Protein AF-A0A1B6F6X8-F1 (afdb_monomer)

Secondary structure (DSSP, 8-state):
-------S-----HHHHHHHHS-S--HHHHHHHHHHTT-SSGGGTHHHHHHHHSGGGGG--S--SB-----HHHH-S-TTTTTSSS----PPPP-GGGHHHHHTTTTSS--B-

Solvent-accessible surface area (backbone atoms only — not comparable to full-atom values): 7114 Å² total; per-residue (Å²): 133,65,88,43,65,61,68,62,68,68,81,80,55,71,70,60,54,48,63,75,67,48,87,80,80,50,65,66,61,52,50,48,53,62,54,44,74,78,42,84,72,34,64,26,26,50,62,46,25,50,36,66,66,42,95,55,38,85,75,70,66,103,66,58,32,60,52,78,49,72,44,59,92,74,31,50,69,39,82,49,50,89,82,37,102,52,75,53,66,48,67,45,85,85,51,82,88,46,46,68,60,57,61,69,38,65,93,44,89,51,83,46,109

Sequence (113 aa):
VVVDGGSDWVALSRPFVTYLTQPSSDQLISGLLTLFKYTLLPAESFFHTALRNSEFCGSYVDNNLHVTNWKRRLGCKCQYKHVVDWCGCSPNNFKTEDWMRLQGTEPRSLFFA

Radius of gyration: 16.88 Å; Cα contacts (8 Å, |Δi|>4): 108; chains: 1; bounding box: 36×34×43 Å

Organism: NCBI:txid1464854

Nearest PDB structures (foldseek):
  6ejc-assembly1_A  TM=9.902E-01  e=2.085E-10  Homo sapiens
  6eja-assembly1_A  TM=9.900E-01  e=2.369E-10  Homo sapiens
  6ej9-assembly1_A  TM=9.901E-01  e=2.690E-10  Homo sapiens
  6ej7-assembly1_A  TM=9.892E-01  e=3.055E-10  Homo sapiens
  6foa-assembly1_A  TM=9.853E-01  e=2.690E-10  Homo sapiens

Structure (mmCIF, N/CA/C/O backbone):
data_AF-A0A1B6F6X8-F1
#
_entry.id   AF-A0A1B6F6X8-F1
#
loop_
_atom_site.group_PDB
_atom_site.id
_atom_site.type_symbol
_atom_site.label_atom_id
_atom_site.label_alt_id
_atom_site.label_comp_id
_atom_site.label_asym_id
_atom_site.label_entity_id
_atom_site.label_seq_id
_atom_site.pdbx_PDB_ins_code
_atom_site.Cartn_x
_atom_site.Cartn_y
_atom_site.Cartn_z
_atom_site.occupancy
_atom_site.B_iso_or_equiv
_atom_site.auth_seq_id
_atom_site.auth_comp_id
_atom_site.auth_asym_id
_atom_site.auth_atom_id
_atom_site.pdbx_PDB_model_num
ATOM 1 N N . VAL A 1 1 ? -18.346 -4.246 6.929 1.00 86.38 1 VAL A N 1
ATOM 2 C CA . VAL A 1 1 ? -16.925 -3.931 6.677 1.00 86.38 1 VAL A CA 1
ATOM 3 C C . VAL A 1 1 ? -16.532 -4.544 5.347 1.00 86.38 1 VAL A C 1
ATOM 5 O O . VAL A 1 1 ? -16.806 -5.721 5.150 1.00 86.38 1 VAL A O 1
ATOM 8 N N . VAL A 1 2 ? -15.953 -3.764 4.438 1.00 94.88 2 VAL A N 1
ATOM 9 C CA . VAL A 1 2 ? -15.320 -4.252 3.202 1.00 94.88 2 VAL A CA 1
ATOM 10 C C . VAL A 1 2 ? -13.824 -4.406 3.462 1.00 94.88 2 VAL A C 1
ATOM 12 O O . VAL A 1 2 ? -13.211 -3.471 3.966 1.00 94.88 2 VAL A O 1
ATOM 15 N N . VAL A 1 3 ? -13.245 -5.563 3.144 1.00 96.50 3 VAL A N 1
ATOM 16 C CA . VAL A 1 3 ? -11.793 -5.785 3.244 1.00 96.50 3 VAL A CA 1
ATOM 17 C C . VAL A 1 3 ? -11.147 -5.381 1.926 1.00 96.50 3 VAL A C 1
ATOM 19 O O . VAL A 1 3 ? -11.613 -5.797 0.867 1.00 96.50 3 VAL A O 1
ATOM 22 N N . ASP A 1 4 ? -10.095 -4.574 2.004 1.00 97.75 4 ASP A N 1
ATOM 23 C CA . ASP A 1 4 ? -9.356 -4.067 0.848 1.00 97.75 4 ASP A CA 1
ATOM 24 C C . ASP A 1 4 ? -7.848 -4.058 1.145 1.00 97.75 4 ASP A C 1
ATOM 26 O O . ASP A 1 4 ? -7.440 -4.102 2.312 1.00 97.75 4 ASP A O 1
ATOM 30 N N . GLY A 1 5 ? -7.017 -4.020 0.106 1.00 98.00 5 GLY A N 1
ATOM 31 C CA . GLY A 1 5 ? -5.567 -4.095 0.242 1.00 98.00 5 GLY A CA 1
ATOM 32 C C . GLY A 1 5 ? -4.799 -3.904 -1.062 1.00 98.00 5 GLY A C 1
ATOM 33 O O . GLY A 1 5 ? -5.356 -3.929 -2.155 1.00 98.00 5 GLY A O 1
ATOM 34 N N . G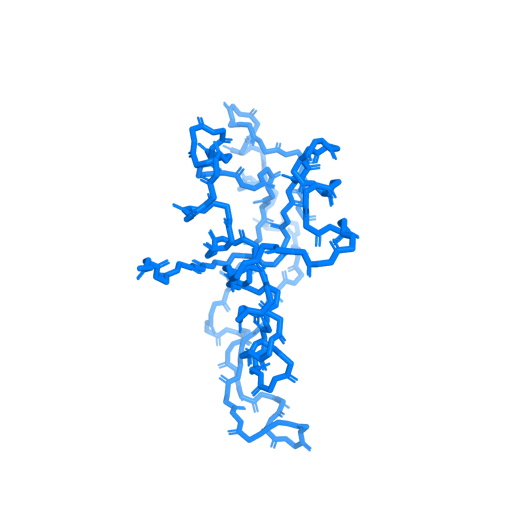LY A 1 6 ? -3.490 -3.723 -0.934 1.00 97.56 6 GLY A N 1
ATOM 35 C CA . GLY A 1 6 ? -2.596 -3.413 -2.035 1.00 97.56 6 GLY A CA 1
ATOM 36 C C . GLY A 1 6 ? -1.173 -3.171 -1.549 1.00 97.56 6 GLY A C 1
ATOM 37 O O . GLY A 1 6 ? -0.595 -3.991 -0.846 1.00 97.56 6 GLY A O 1
ATOM 38 N N . SER A 1 7 ? -0.590 -2.047 -1.956 1.00 98.12 7 SER A N 1
ATOM 39 C CA . SER A 1 7 ? 0.766 -1.665 -1.560 1.00 98.12 7 SER A CA 1
ATOM 40 C C . SER A 1 7 ? 0.802 -1.167 -0.114 1.00 98.12 7 SER A C 1
ATOM 42 O O . SER A 1 7 ? -0.031 -0.360 0.282 1.00 98.12 7 SER A O 1
ATOM 44 N N . ASP A 1 8 ? 1.815 -1.562 0.649 1.00 98.31 8 ASP A N 1
ATOM 45 C CA . ASP A 1 8 ? 2.119 -1.002 1.972 1.00 98.31 8 ASP A CA 1
ATOM 46 C C . ASP A 1 8 ? 2.801 0.380 1.906 1.00 98.31 8 ASP A C 1
ATOM 48 O O . ASP A 1 8 ? 2.747 1.148 2.867 1.00 98.31 8 ASP A O 1
ATOM 52 N N . TRP A 1 9 ? 3.365 0.757 0.754 1.00 98.38 9 TRP A N 1
ATOM 53 C CA . TRP A 1 9 ? 3.690 2.154 0.437 1.00 98.38 9 TRP A CA 1
ATOM 54 C C . TRP A 1 9 ? 2.415 2.968 0.228 1.00 98.38 9 TRP A C 1
ATOM 56 O O . TRP A 1 9 ? 1.694 2.744 -0.748 1.00 98.38 9 TRP A O 1
ATOM 66 N N . VAL A 1 10 ? 2.163 3.923 1.124 1.00 97.88 10 VAL A N 1
ATOM 67 C CA . VAL A 1 10 ? 0.961 4.766 1.148 1.00 97.88 10 VAL A CA 1
ATOM 68 C C . VAL A 1 10 ? 1.303 6.212 1.516 1.00 97.88 10 VAL A C 1
ATOM 70 O O . VAL A 1 10 ? 2.281 6.474 2.214 1.00 97.88 10 VAL A O 1
ATOM 73 N N . ALA A 1 11 ? 0.457 7.155 1.096 1.00 97.88 11 ALA A N 1
ATOM 74 C CA . ALA A 1 11 ? 0.489 8.543 1.551 1.00 97.88 11 ALA A CA 1
ATOM 75 C C . ALA A 1 11 ? -0.757 8.820 2.402 1.00 97.88 11 ALA A C 1
ATOM 77 O O . ALA A 1 11 ? -1.880 8.763 1.904 1.00 97.88 11 ALA A O 1
ATOM 78 N N . LEU A 1 12 ? -0.568 9.102 3.694 1.00 98.12 12 LEU A N 1
ATOM 79 C CA . LEU A 1 12 ? -1.664 9.303 4.645 1.00 98.12 12 LEU A CA 1
ATOM 80 C C . LEU A 1 12 ? -1.714 10.760 5.103 1.00 98.12 12 LEU A C 1
ATOM 82 O O . LEU A 1 12 ? -0.702 11.344 5.492 1.00 98.12 12 LEU A O 1
ATOM 86 N N . SER A 1 13 ? -2.907 11.351 5.085 1.00 98.00 13 SER A N 1
ATOM 87 C CA . SER A 1 13 ? -3.107 12.716 5.567 1.00 98.00 13 SER A CA 1
ATOM 88 C C . SER A 1 13 ? -3.072 12.767 7.099 1.00 98.00 13 SER A C 1
ATOM 90 O O . SER A 1 13 ? -3.487 11.830 7.786 1.00 98.00 13 SER A O 1
ATOM 92 N N . ARG A 1 14 ? -2.618 13.895 7.662 1.00 98.00 14 ARG A N 1
ATOM 93 C CA . ARG A 1 14 ? -2.583 14.098 9.120 1.00 98.00 14 ARG A CA 1
ATOM 94 C C . ARG A 1 14 ? -3.941 13.846 9.804 1.00 98.00 14 ARG A C 1
ATOM 96 O O . ARG A 1 14 ? -3.920 13.211 10.858 1.00 98.00 14 ARG A O 1
ATOM 10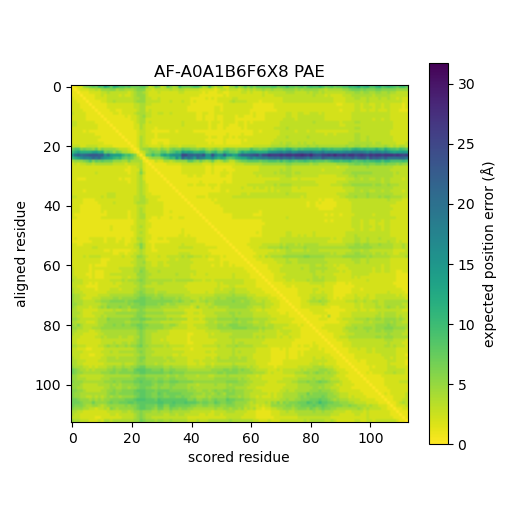3 N N . PRO A 1 15 ? -5.096 14.303 9.272 1.00 97.38 15 PRO A N 1
ATOM 104 C CA . PRO A 1 15 ? -6.398 14.015 9.878 1.00 97.38 15 PRO A CA 1
ATOM 105 C C . PRO A 1 15 ? -6.689 12.516 9.995 1.00 97.38 15 PRO A C 1
ATOM 107 O O . PRO A 1 1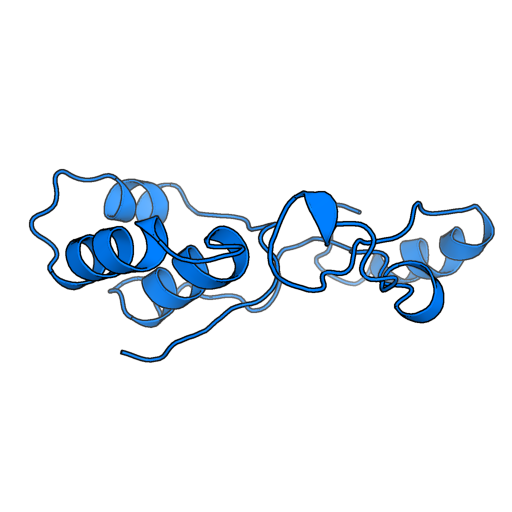5 ? -7.063 12.061 11.073 1.00 97.38 15 PRO A O 1
ATOM 110 N N . PHE A 1 16 ? -6.427 11.743 8.937 1.00 97.62 16 PHE A N 1
ATOM 111 C CA . PHE A 1 16 ? -6.655 10.299 8.954 1.00 97.62 16 PHE A CA 1
ATOM 112 C C . PHE A 1 16 ? -5.717 9.585 9.933 1.00 97.62 16 PHE A C 1
ATOM 114 O O . PHE A 1 16 ? -6.164 8.778 10.741 1.00 97.62 16 PHE A O 1
ATOM 121 N N . VAL A 1 17 ? -4.425 9.937 9.944 1.00 97.69 17 VAL A N 1
ATOM 122 C CA . VAL A 1 17 ? -3.472 9.386 10.926 1.00 97.69 17 VAL A CA 1
ATOM 123 C C . VAL A 1 17 ? -3.902 9.724 12.354 1.00 97.69 17 VAL A C 1
ATOM 125 O O . VAL A 1 17 ? -3.860 8.869 13.232 1.00 97.69 17 VAL A O 1
ATOM 128 N N . THR A 1 18 ? -4.371 10.952 12.585 1.00 96.38 18 THR A N 1
ATOM 129 C CA . THR A 1 18 ? -4.873 11.366 13.900 1.00 96.38 18 THR A CA 1
ATOM 130 C C . THR A 1 18 ? -6.036 10.473 14.327 1.00 96.38 18 THR A C 1
ATOM 132 O O . THR A 1 18 ? -5.975 9.916 15.417 1.00 96.38 18 THR A O 1
ATOM 135 N N . TYR A 1 19 ? -7.027 10.261 13.455 1.00 95.25 19 TYR A N 1
ATOM 136 C CA . TYR A 1 19 ? -8.153 9.353 13.694 1.00 95.25 19 TYR A CA 1
ATOM 137 C C . TYR A 1 19 ? -7.704 7.929 14.065 1.00 95.25 19 TYR A C 1
ATOM 139 O O . TYR A 1 19 ? -8.163 7.388 15.066 1.00 95.25 19 TYR A O 1
ATOM 147 N N . LEU A 1 20 ? -6.735 7.359 13.340 1.00 95.94 20 LEU A N 1
ATOM 148 C CA . LEU A 1 20 ? -6.213 6.014 13.625 1.00 95.94 20 LEU A CA 1
ATOM 149 C C . LEU A 1 20 ? -5.497 5.895 14.981 1.00 95.94 20 LEU A C 1
ATOM 151 O O . LEU A 1 20 ? -5.443 4.809 15.552 1.00 95.94 20 LEU A O 1
ATOM 155 N N . THR A 1 21 ? -4.901 6.986 15.466 1.00 94.06 21 THR A N 1
ATOM 156 C CA . THR A 1 21 ? -4.056 6.997 16.678 1.00 94.06 21 THR A CA 1
ATOM 157 C C . THR A 1 21 ? -4.763 7.484 17.941 1.00 94.06 21 THR A C 1
ATOM 159 O O . THR A 1 21 ? -4.179 7.413 19.024 1.00 94.06 21 THR A O 1
ATOM 162 N N . GLN A 1 22 ? -5.988 8.006 17.832 1.00 87.81 22 GLN A N 1
ATOM 163 C CA . GLN A 1 22 ? -6.722 8.496 18.996 1.00 87.81 22 GLN A CA 1
ATOM 164 C C . GLN A 1 22 ? -7.019 7.356 19.989 1.00 87.81 22 GLN A C 1
ATOM 166 O O . GLN A 1 22 ? -7.264 6.224 19.564 1.00 87.81 22 GLN A O 1
ATOM 171 N N . PRO A 1 23 ? -7.016 7.633 21.311 1.00 73.88 23 PRO A N 1
ATOM 172 C CA . PRO A 1 23 ? -7.389 6.655 22.329 1.00 73.88 23 PRO A CA 1
ATOM 173 C C . PRO A 1 23 ? -8.744 6.022 21.991 1.00 73.88 23 PRO A C 1
ATOM 175 O O . PRO A 1 23 ? -9.750 6.709 21.830 1.00 73.88 23 PRO A O 1
ATOM 178 N N . SER A 1 24 ? -8.727 4.705 21.814 1.00 63.19 24 SER A N 1
ATOM 179 C CA . SER A 1 24 ? -9.709 3.952 21.040 1.00 63.19 24 SER A CA 1
ATOM 180 C C . SER A 1 24 ? -11.093 3.883 21.699 1.00 63.19 24 SER A C 1
ATOM 182 O O . SER A 1 24 ? -11.339 3.023 22.545 1.00 63.19 24 SER A O 1
ATOM 184 N N . SER A 1 25 ? -12.017 4.746 21.277 1.00 68.81 25 SER A N 1
ATOM 185 C CA . SER A 1 25 ? -13.467 4.527 21.427 1.00 68.81 25 SER A CA 1
ATOM 186 C C . SER A 1 25 ? -14.118 3.993 20.144 1.00 68.81 25 SER A C 1
ATOM 188 O O . SER A 1 25 ? -15.246 3.501 20.185 1.00 68.81 25 SER A O 1
ATOM 190 N N . ASP A 1 26 ? -13.408 4.043 19.013 1.00 88.94 26 ASP A N 1
ATOM 191 C CA . ASP A 1 26 ? -13.901 3.542 17.734 1.00 88.94 26 ASP A CA 1
ATOM 192 C C . ASP A 1 26 ? -13.820 2.002 17.679 1.00 88.94 26 ASP A C 1
ATOM 194 O O . ASP A 1 26 ? -12.742 1.396 17.775 1.00 88.94 26 ASP A O 1
ATOM 198 N N . GLN A 1 27 ? -14.983 1.361 17.525 1.00 93.69 27 GLN A N 1
ATOM 199 C CA . GLN A 1 27 ? -15.115 -0.095 17.439 1.00 93.69 27 GLN A CA 1
ATOM 200 C C . GLN A 1 27 ? -14.473 -0.684 16.176 1.00 93.69 27 GLN A C 1
ATOM 202 O O . GLN A 1 27 ? -13.923 -1.785 16.243 1.00 93.69 27 GLN A O 1
ATOM 207 N N . LEU A 1 28 ? -14.505 0.030 15.043 1.00 95.00 28 LEU A N 1
ATOM 208 C CA . LEU A 1 28 ? -13.863 -0.400 13.802 1.00 95.00 28 LEU A CA 1
ATOM 209 C C . LEU A 1 28 ? -12.355 -0.488 14.016 1.00 95.00 28 LEU A C 1
ATOM 211 O O . LEU A 1 28 ? -11.772 -1.547 13.798 1.00 95.00 28 LEU A O 1
ATOM 215 N N . ILE A 1 29 ? -11.729 0.593 14.485 1.00 95.81 29 ILE A N 1
ATOM 216 C CA . ILE A 1 29 ? -10.272 0.634 14.671 1.00 95.81 29 ILE A CA 1
ATOM 217 C C . ILE A 1 29 ? -9.826 -0.373 15.730 1.00 95.81 29 ILE A C 1
ATOM 219 O O . ILE A 1 29 ? -8.878 -1.120 15.498 1.00 95.81 29 ILE A O 1
ATOM 223 N N . SER A 1 30 ? -10.550 -0.483 16.845 1.00 95.19 30 SER A N 1
ATOM 224 C CA . SER A 1 30 ? -10.246 -1.469 17.894 1.00 95.19 30 SER A CA 1
ATOM 225 C C . SER A 1 30 ? -10.324 -2.914 17.381 1.00 95.19 30 SER A C 1
ATOM 227 O O . SER A 1 30 ? -9.458 -3.744 17.684 1.00 95.19 30 SER A O 1
ATOM 229 N N . GLY A 1 31 ? -11.342 -3.221 16.571 1.00 95.56 31 GLY A N 1
ATOM 230 C CA . GLY A 1 31 ? -11.503 -4.532 15.945 1.00 95.56 31 GLY A CA 1
ATOM 231 C C . GLY A 1 31 ? -10.405 -4.825 14.923 1.00 95.56 31 GLY A C 1
ATOM 232 O O . GLY A 1 31 ? -9.806 -5.901 14.952 1.00 95.56 31 GLY A O 1
ATOM 233 N N . LEU A 1 32 ? -10.081 -3.849 14.068 1.00 96.75 32 LEU A N 1
ATOM 234 C CA . LEU A 1 32 ? -9.006 -3.975 13.086 1.00 96.75 32 LEU A CA 1
ATOM 235 C C . LEU A 1 32 ? -7.645 -4.147 13.766 1.00 96.75 32 LEU A C 1
ATOM 237 O O . LEU A 1 32 ? -6.903 -5.038 13.378 1.00 96.75 32 LEU A O 1
ATOM 241 N N . LEU A 1 33 ? -7.321 -3.381 14.811 1.00 96.38 33 LEU A N 1
ATOM 242 C CA . LEU A 1 33 ? -6.068 -3.547 15.558 1.00 96.38 33 LEU A CA 1
ATOM 243 C C . LEU A 1 33 ? -5.954 -4.944 16.182 1.00 96.38 33 LEU A C 1
ATOM 245 O O . LEU A 1 33 ? -4.882 -5.545 16.149 1.00 96.38 33 LEU A O 1
ATOM 249 N N . THR A 1 34 ? -7.059 -5.488 16.700 1.00 96.31 34 THR A N 1
ATOM 250 C CA . THR A 1 34 ? -7.097 -6.855 17.245 1.00 96.31 34 THR A CA 1
ATOM 251 C C . THR A 1 34 ? -6.830 -7.903 16.161 1.00 96.31 34 THR A C 1
ATOM 253 O O . THR A 1 34 ? -6.021 -8.806 16.369 1.00 96.31 34 THR A O 1
ATOM 256 N N . LEU A 1 35 ? -7.469 -7.770 14.995 1.00 97.06 35 LEU A N 1
ATOM 257 C CA . LEU A 1 35 ? -7.299 -8.679 13.858 1.00 97.06 35 LEU A CA 1
ATOM 258 C C . LEU A 1 35 ? -5.885 -8.592 13.257 1.00 97.06 35 LEU A C 1
ATOM 260 O O . LEU A 1 35 ? -5.187 -9.597 13.106 1.00 97.06 35 LEU A O 1
ATOM 264 N N . PHE A 1 36 ?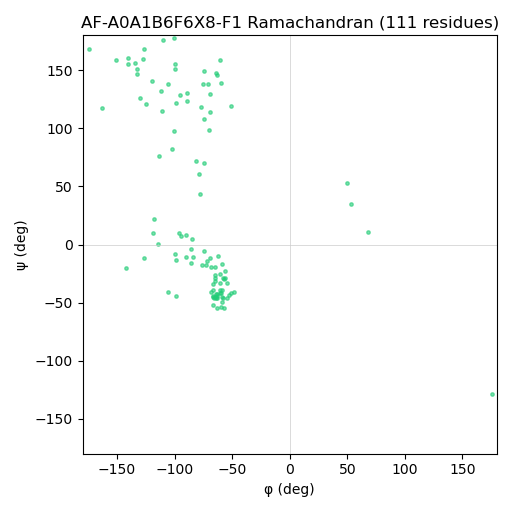 -5.441 -7.376 12.939 1.00 97.75 36 PHE A N 1
ATOM 265 C CA . PHE A 1 36 ? -4.189 -7.120 12.230 1.00 97.75 36 PHE A CA 1
ATOM 266 C C . PHE A 1 36 ? -2.940 -7.349 13.083 1.00 97.75 36 PHE A C 1
ATOM 268 O O . PHE A 1 36 ? -1.870 -7.589 12.527 1.00 97.75 36 PHE A O 1
ATOM 275 N N . LYS A 1 37 ? -3.075 -7.400 14.416 1.00 98.00 37 LYS A N 1
ATOM 276 C CA . LYS A 1 37 ? -2.013 -7.855 15.328 1.00 98.00 37 LYS A CA 1
ATOM 277 C C . LYS A 1 37 ? -1.502 -9.266 15.003 1.00 98.00 37 LYS A C 1
ATOM 279 O O . LYS A 1 37 ? -0.343 -9.562 15.276 1.00 98.00 37 LYS A O 1
ATOM 284 N N . TYR A 1 38 ? -2.349 -10.119 14.429 1.00 98.00 38 TYR A N 1
ATOM 285 C CA . TYR A 1 38 ? -2.034 -11.517 14.113 1.00 98.00 38 TYR A CA 1
ATOM 286 C C . TYR A 1 38 ? -2.101 -11.815 12.607 1.00 98.00 38 TYR A C 1
ATOM 288 O O . TYR A 1 38 ? -2.290 -12.960 12.207 1.00 98.00 38 TYR A O 1
ATOM 296 N N . THR A 1 39 ? -1.974 -10.789 11.763 1.00 98.50 39 THR A N 1
ATOM 297 C CA . THR A 1 39 ? -2.094 -10.915 10.304 1.00 98.50 39 THR A CA 1
ATOM 298 C C . THR A 1 39 ? -0.723 -10.818 9.634 1.00 98.50 39 THR A C 1
ATOM 300 O O . THR A 1 39 ? 0.094 -9.975 9.999 1.00 98.50 39 THR A O 1
ATOM 303 N N . LEU A 1 40 ? -0.464 -11.673 8.640 1.00 98.44 40 LEU A N 1
ATOM 304 C CA . LEU A 1 40 ? 0.722 -11.591 7.781 1.00 98.44 40 LEU A CA 1
ATOM 305 C C . LEU A 1 40 ? 0.609 -10.385 6.833 1.00 98.44 40 LEU A C 1
ATOM 307 O O . LEU A 1 40 ? -0.456 -10.166 6.267 1.00 98.44 40 LEU A O 1
ATOM 311 N N . LEU A 1 41 ? 1.706 -9.641 6.634 1.00 98.38 41 LEU A N 1
ATOM 312 C CA . LEU A 1 41 ? 1.745 -8.415 5.813 1.00 98.38 41 LEU A CA 1
ATOM 313 C C . LEU A 1 41 ? 0.612 -7.422 6.172 1.00 98.38 41 LEU A C 1
ATOM 315 O O . LEU A 1 41 ? -0.135 -6.975 5.303 1.00 98.38 41 LEU A O 1
ATOM 319 N N . PRO A 1 42 ? 0.453 -7.045 7.457 1.00 98.56 42 PRO A N 1
ATOM 320 C CA . PRO A 1 42 ? -0.732 -6.317 7.909 1.00 98.56 42 PRO A CA 1
ATOM 321 C C . PRO A 1 42 ? -0.845 -4.916 7.288 1.00 98.56 42 PRO A C 1
ATOM 323 O O . PRO A 1 42 ? -1.948 -4.432 7.037 1.00 98.56 42 PRO A O 1
ATOM 326 N N . ALA A 1 43 ? 0.288 -4.270 6.994 1.00 98.44 43 ALA A N 1
ATOM 327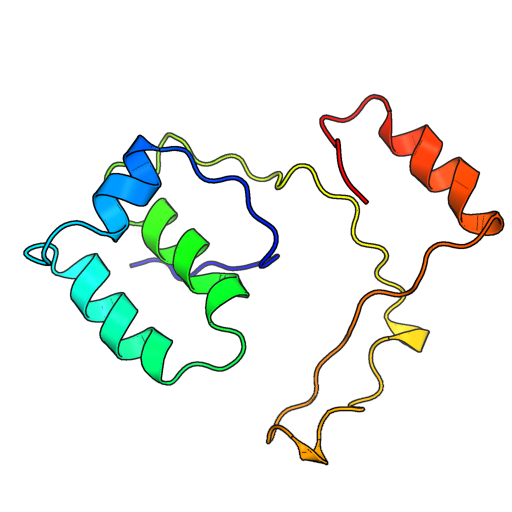 C CA . ALA A 1 43 ? 0.326 -2.942 6.383 1.00 98.44 43 ALA A CA 1
ATOM 328 C C . ALA A 1 43 ? -0.254 -2.915 4.958 1.00 98.44 43 ALA A C 1
ATOM 330 O O . ALA A 1 43 ? -0.805 -1.893 4.553 1.00 98.44 43 ALA A O 1
ATOM 331 N N . GLU A 1 44 ? -0.218 -4.039 4.233 1.00 98.69 44 GLU A N 1
ATOM 332 C CA . GLU A 1 44 ? -0.764 -4.139 2.875 1.00 98.69 44 GLU A CA 1
ATOM 333 C C . GLU A 1 44 ? -2.300 -4.050 2.848 1.00 98.69 44 GLU A C 1
ATOM 335 O O . GLU A 1 44 ? -2.879 -3.857 1.787 1.00 98.69 44 GLU A O 1
ATOM 340 N N . SER A 1 45 ? -3.003 -4.138 3.985 1.00 98.44 45 SER A N 1
ATOM 341 C CA . SER A 1 45 ? -4.480 -4.102 4.010 1.00 98.44 45 SER A CA 1
ATOM 342 C C . SER A 1 45 ? -5.108 -3.341 5.180 1.00 98.44 45 SER A C 1
ATOM 344 O O . SER A 1 45 ? -6.238 -2.869 5.040 1.00 98.44 45 SER A O 1
ATOM 346 N N . PHE A 1 46 ? -4.393 -3.120 6.290 1.00 98.50 46 PHE A N 1
ATOM 347 C CA . PHE A 1 46 ? -4.923 -2.383 7.445 1.00 98.50 46 PHE A CA 1
ATOM 348 C C . PHE A 1 46 ? -5.404 -0.976 7.066 1.00 98.50 46 PHE A C 1
ATOM 350 O O . PHE A 1 46 ? -6.562 -0.637 7.306 1.00 98.50 46 PHE A O 1
ATOM 357 N N . PHE A 1 47 ? -4.545 -0.165 6.437 1.00 98.44 47 PHE A N 1
ATOM 358 C CA . PHE A 1 47 ? -4.878 1.225 6.106 1.00 98.44 47 PHE A CA 1
ATOM 359 C C . PHE A 1 47 ? -5.991 1.325 5.063 1.00 98.44 47 PHE A C 1
ATOM 361 O O . PHE A 1 47 ? -6.882 2.158 5.206 1.00 98.44 47 PHE A O 1
ATOM 368 N N . HIS A 1 48 ? -5.981 0.442 4.063 1.00 98.50 48 HIS A N 1
ATOM 369 C CA . HIS A 1 48 ? -7.027 0.340 3.046 1.00 98.50 48 HIS A CA 1
ATOM 370 C C . HIS A 1 48 ? -8.378 0.029 3.695 1.00 98.50 48 HIS A C 1
ATOM 372 O O . HIS A 1 48 ? -9.341 0.778 3.543 1.00 98.50 48 HIS A O 1
ATOM 378 N N . THR A 1 49 ? -8.427 -1.030 4.503 1.00 98.38 49 THR A N 1
ATOM 379 C CA . THR A 1 49 ? -9.649 -1.460 5.185 1.00 98.38 49 THR A CA 1
ATOM 380 C C . THR A 1 49 ? -10.140 -0.394 6.169 1.00 98.38 49 THR A C 1
ATOM 382 O O . THR A 1 49 ? -11.331 -0.088 6.186 1.00 98.38 49 THR A O 1
ATOM 385 N N . ALA A 1 50 ? -9.256 0.236 6.947 1.00 97.75 50 ALA A N 1
ATOM 386 C CA . ALA A 1 50 ? -9.639 1.310 7.863 1.00 97.75 50 A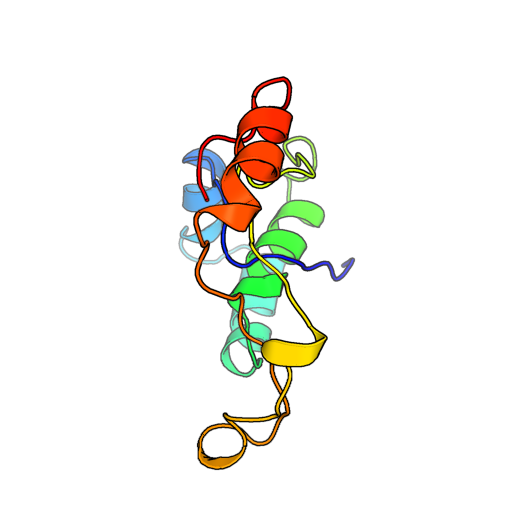LA A CA 1
ATOM 387 C C . ALA A 1 50 ? -10.194 2.538 7.118 1.00 97.75 50 ALA A C 1
ATOM 389 O O . ALA A 1 50 ? -11.253 3.058 7.469 1.00 97.75 50 ALA A O 1
ATOM 390 N N . LEU A 1 51 ? -9.527 2.982 6.049 1.00 98.00 51 LEU A N 1
ATOM 391 C CA . LEU A 1 51 ? -9.941 4.153 5.275 1.00 98.00 51 LEU A CA 1
ATOM 392 C C . LEU A 1 51 ? -11.292 3.927 4.585 1.00 98.00 51 LEU A C 1
ATOM 394 O O . LEU A 1 51 ? -12.178 4.770 4.667 1.00 98.00 51 LEU A O 1
ATOM 398 N N . ARG A 1 52 ? -11.480 2.764 3.952 1.00 97.62 52 ARG A N 1
ATOM 399 C CA . ARG A 1 52 ? -12.696 2.432 3.188 1.00 97.62 52 ARG A CA 1
ATOM 400 C C . ARG A 1 52 ? -13.944 2.265 4.058 1.00 97.62 52 ARG A C 1
ATOM 402 O O . ARG A 1 52 ? -15.049 2.340 3.530 1.00 97.62 52 ARG A O 1
ATOM 409 N N . ASN A 1 53 ? -13.783 2.041 5.363 1.00 97.94 53 ASN A N 1
ATOM 410 C CA . ASN A 1 53 ? -14.890 1.802 6.296 1.00 97.94 53 ASN A CA 1
ATOM 411 C C . ASN A 1 53 ? -15.057 2.899 7.361 1.00 97.94 53 ASN A C 1
ATOM 413 O O . ASN A 1 53 ? -15.947 2.777 8.199 1.00 97.94 53 ASN A O 1
ATOM 417 N N . SER A 1 54 ? -14.228 3.943 7.339 1.00 96.19 54 SER A N 1
ATOM 418 C CA . SER A 1 54 ? -14.318 5.084 8.258 1.00 96.19 54 SER A CA 1
ATOM 419 C C . SER A 1 54 ? -14.995 6.287 7.598 1.00 96.19 54 SER A C 1
ATOM 421 O O . SER A 1 54 ? -15.309 6.277 6.406 1.00 96.19 54 SER A O 1
ATOM 423 N N . GLU A 1 55 ? -15.178 7.363 8.365 1.00 95.44 55 GLU A N 1
ATOM 424 C CA . GLU A 1 55 ? -15.657 8.659 7.862 1.00 95.44 55 GLU A CA 1
ATOM 425 C C . GLU A 1 55 ? -14.752 9.273 6.772 1.00 95.44 55 GLU A C 1
ATOM 427 O O . GLU A 1 55 ? -15.187 10.128 6.004 1.00 95.44 55 GLU A O 1
ATOM 432 N N . PHE A 1 56 ? -13.509 8.795 6.647 1.00 97.12 56 PHE A N 1
ATOM 433 C CA . PHE A 1 56 ? -12.538 9.239 5.646 1.00 97.12 56 PHE A CA 1
ATOM 434 C C . PHE A 1 56 ? -12.672 8.524 4.290 1.00 97.12 56 PHE A C 1
ATOM 436 O O . PHE A 1 56 ? -11.872 8.768 3.386 1.00 97.12 56 PHE A O 1
ATOM 443 N N . CYS A 1 57 ? -13.675 7.661 4.091 1.00 97.12 57 CYS A N 1
ATOM 444 C CA . CYS A 1 57 ? -13.827 6.897 2.847 1.00 97.12 57 CYS A CA 1
ATOM 445 C C . CYS A 1 57 ? -13.931 7.784 1.588 1.00 97.12 57 CYS A C 1
ATOM 447 O O . CYS A 1 57 ? -13.472 7.387 0.517 1.00 97.12 57 CYS A O 1
ATOM 449 N N . GLY A 1 58 ? -14.450 9.010 1.727 1.00 97.81 58 GLY A N 1
ATOM 450 C CA . GLY A 1 58 ? -14.537 10.001 0.651 1.00 97.81 58 GLY A CA 1
ATOM 451 C C . GLY A 1 58 ? -13.201 10.630 0.232 1.00 97.81 58 GLY A C 1
ATOM 452 O O . GLY A 1 58 ? -13.140 11.241 -0.829 1.00 97.81 58 GLY A O 1
ATOM 453 N N . SER A 1 59 ? -12.127 10.480 1.020 1.00 97.88 59 SER A N 1
ATOM 454 C CA . SER A 1 59 ? -10.786 10.974 0.668 1.00 97.88 59 SER A CA 1
ATOM 455 C C . SER A 1 59 ? -9.899 9.919 -0.001 1.00 97.88 59 SER A C 1
ATOM 457 O O . SER A 1 59 ? -8.702 10.143 -0.170 1.00 97.88 59 SER A O 1
ATOM 459 N N . TYR A 1 60 ? -10.445 8.746 -0.327 1.00 97.19 60 TYR A N 1
ATOM 460 C CA . TYR A 1 60 ? -9.690 7.668 -0.954 1.00 97.19 60 TYR A CA 1
ATOM 461 C C . TYR A 1 60 ? -9.302 8.012 -2.398 1.00 97.19 60 TYR A C 1
ATOM 463 O O . TYR A 1 60 ? -10.150 8.358 -3.220 1.00 97.19 60 TYR A O 1
ATOM 471 N N . VAL A 1 61 ? -8.017 7.846 -2.711 1.00 97.31 61 VAL A N 1
ATOM 472 C CA . VAL A 1 61 ? -7.465 7.948 -4.064 1.00 97.31 61 VAL A CA 1
ATOM 473 C C . VAL A 1 61 ? -6.731 6.646 -4.366 1.00 97.31 61 VAL A C 1
ATOM 475 O O . VAL A 1 61 ? -5.791 6.293 -3.658 1.00 97.31 61 VAL A O 1
ATOM 478 N N . ASP A 1 62 ? -7.146 5.945 -5.423 1.00 96.62 62 ASP A N 1
ATOM 479 C CA . ASP A 1 62 ? -6.526 4.688 -5.871 1.00 96.62 62 ASP A CA 1
ATOM 480 C C . ASP A 1 62 ? -5.231 4.946 -6.667 1.00 96.62 62 ASP A C 1
ATOM 482 O O . ASP A 1 62 ? -5.126 4.700 -7.869 1.00 96.62 62 ASP A O 1
ATOM 486 N N . ASN A 1 63 ? -4.266 5.580 -6.002 1.00 96.38 63 ASN A N 1
ATOM 487 C CA . ASN A 1 63 ? -2.914 5.826 -6.491 1.00 96.38 63 ASN A CA 1
ATOM 488 C C . ASN A 1 63 ? -2.017 6.182 -5.297 1.00 96.38 63 ASN A C 1
ATOM 490 O O . ASN A 1 63 ? -2.223 7.205 -4.645 1.00 96.38 63 ASN A O 1
ATOM 494 N N . ASN A 1 64 ? -0.995 5.370 -5.029 1.00 96.81 64 ASN A N 1
ATOM 495 C CA . ASN A 1 64 ? -0.067 5.584 -3.916 1.00 96.81 64 ASN A CA 1
ATOM 496 C C . ASN A 1 64 ? 1.161 6.439 -4.271 1.00 96.81 64 ASN A C 1
ATOM 498 O O . ASN A 1 64 ? 2.072 6.554 -3.454 1.00 96.81 64 ASN A O 1
ATOM 502 N N . LEU A 1 65 ? 1.189 7.033 -5.469 1.00 97.31 65 LEU A N 1
ATOM 503 C CA . LEU A 1 65 ? 2.257 7.908 -5.957 1.00 97.31 65 LEU A CA 1
ATOM 504 C C . LEU A 1 65 ? 3.600 7.198 -6.222 1.00 97.31 65 LEU A C 1
ATOM 506 O O . LEU A 1 65 ? 4.603 7.878 -6.450 1.00 97.31 65 LEU A O 1
ATOM 510 N N . HIS A 1 66 ? 3.635 5.860 -6.214 1.00 97.00 66 HIS A N 1
ATOM 511 C CA . HIS A 1 66 ? 4.865 5.067 -6.263 1.00 97.00 66 HIS A CA 1
ATOM 512 C C . HIS A 1 66 ? 4.935 4.137 -7.485 1.00 97.00 66 HIS A C 1
ATOM 514 O O . HIS A 1 66 ? 3.957 3.487 -7.859 1.00 97.00 66 HIS A O 1
ATOM 520 N N . VAL A 1 67 ? 6.119 4.004 -8.087 1.00 97.00 67 VAL A N 1
ATOM 521 C CA . VAL A 1 67 ? 6.399 3.041 -9.159 1.00 97.00 67 VAL A CA 1
ATOM 522 C C . VAL A 1 67 ? 7.117 1.821 -8.596 1.00 97.00 67 VAL A C 1
ATOM 524 O O . VAL A 1 67 ? 8.335 1.787 -8.495 1.00 97.00 67 VAL A O 1
ATOM 527 N N . THR A 1 68 ? 6.385 0.749 -8.312 1.00 97.31 68 THR A N 1
ATOM 528 C CA . THR A 1 68 ? 7.006 -0.488 -7.812 1.00 97.31 68 THR A CA 1
ATOM 529 C C . THR A 1 68 ? 7.427 -1.417 -8.955 1.00 97.31 68 THR A C 1
ATOM 531 O O . THR A 1 68 ? 6.609 -1.828 -9.783 1.00 97.31 68 THR A O 1
ATOM 534 N N . ASN A 1 69 ? 8.708 -1.798 -9.015 1.00 97.62 69 ASN A N 1
ATOM 535 C CA . ASN A 1 69 ? 9.245 -2.621 -10.105 1.00 97.62 69 ASN A CA 1
ATOM 536 C C . ASN A 1 69 ? 8.979 -4.127 -9.943 1.00 97.62 69 ASN A C 1
ATOM 538 O O . ASN A 1 69 ? 9.879 -4.934 -9.700 1.00 97.62 69 ASN A O 1
ATOM 542 N N . TRP A 1 70 ? 7.726 -4.530 -10.124 1.00 97.12 70 TRP A N 1
ATOM 543 C CA . TRP A 1 70 ? 7.339 -5.936 -10.076 1.00 97.12 70 TRP A CA 1
ATOM 544 C C . TRP A 1 70 ? 7.780 -6.708 -11.326 1.00 97.12 70 TRP A C 1
ATOM 546 O O . TRP A 1 70 ? 7.168 -6.609 -12.388 1.00 97.12 70 TRP A O 1
ATOM 556 N N . LYS A 1 71 ? 8.794 -7.571 -11.186 1.00 96.00 71 LYS A N 1
ATOM 557 C CA . LYS A 1 71 ? 9.160 -8.591 -12.187 1.00 96.00 71 LYS A CA 1
ATOM 558 C C . LYS A 1 71 ? 8.898 -9.988 -11.605 1.00 96.00 71 LYS A C 1
ATOM 560 O O . LYS A 1 71 ? 9.827 -10.698 -11.228 1.00 96.00 71 LYS A O 1
ATOM 565 N N . ARG A 1 72 ? 7.623 -10.411 -11.539 1.00 94.38 72 ARG A N 1
ATOM 566 C CA . ARG A 1 72 ? 7.162 -11.631 -10.818 1.00 94.38 72 ARG A CA 1
ATOM 567 C C . ARG A 1 72 ? 7.981 -12.895 -11.105 1.00 94.38 72 ARG A C 1
ATOM 569 O O . ARG A 1 72 ? 8.308 -13.631 -10.182 1.00 94.38 72 ARG A O 1
ATOM 576 N N . ARG A 1 73 ? 8.377 -13.124 -12.365 1.00 95.12 73 ARG A N 1
ATOM 577 C CA . ARG A 1 73 ? 9.202 -14.286 -12.763 1.00 95.12 73 ARG A CA 1
ATOM 578 C C . ARG A 1 73 ? 10.535 -14.367 -12.003 1.00 95.12 73 ARG A C 1
ATOM 580 O O . ARG A 1 73 ? 11.069 -15.462 -11.822 1.00 95.12 73 ARG A O 1
ATOM 587 N N . LEU A 1 74 ? 11.072 -13.220 -11.595 1.00 94.81 74 LEU A N 1
ATOM 588 C CA . LEU A 1 74 ? 12.330 -13.086 -10.866 1.00 94.81 74 LEU A CA 1
ATOM 589 C C . LEU A 1 74 ? 12.098 -12.932 -9.357 1.00 94.81 74 LEU A C 1
ATOM 591 O O . LEU A 1 74 ? 12.791 -13.588 -8.590 1.00 94.81 74 LEU A O 1
ATOM 595 N N . GLY A 1 75 ? 11.131 -12.105 -8.946 1.00 95.69 75 GLY A N 1
ATOM 596 C CA . GLY A 1 75 ? 10.917 -11.729 -7.540 1.00 95.69 75 GLY A CA 1
ATOM 597 C C . GLY A 1 75 ? 10.053 -12.678 -6.698 1.00 95.69 75 GLY A C 1
ATOM 598 O O . GLY A 1 75 ? 10.084 -12.592 -5.472 1.00 95.69 75 GLY A O 1
ATOM 599 N N . CYS A 1 76 ? 9.288 -13.583 -7.320 1.00 97.75 76 CYS A N 1
ATOM 600 C CA . CYS A 1 76 ? 8.424 -14.546 -6.626 1.00 97.75 76 CYS A CA 1
ATOM 601 C C . CYS A 1 76 ? 9.076 -15.936 -6.593 1.00 97.75 76 CYS A C 1
ATOM 603 O O . CYS A 1 76 ? 8.788 -16.782 -7.445 1.00 97.75 76 CYS A O 1
ATOM 605 N N . LYS A 1 77 ? 9.986 -16.172 -5.641 1.00 97.50 77 LYS A N 1
ATOM 606 C CA . LYS A 1 77 ? 10.717 -17.449 -5.503 1.00 97.50 77 LYS A CA 1
ATOM 607 C C . LYS A 1 77 ? 10.469 -18.159 -4.175 1.00 97.50 77 LYS A C 1
ATOM 609 O O . LYS A 1 77 ? 11.146 -19.138 -3.886 1.00 97.50 77 LYS A O 1
ATOM 614 N N . CYS A 1 78 ? 9.501 -17.692 -3.381 1.00 96.75 78 CYS A N 1
ATOM 615 C CA . CYS A 1 78 ? 9.252 -18.192 -2.027 1.00 96.75 78 CYS A CA 1
ATOM 616 C C . CYS A 1 78 ? 10.523 -18.163 -1.149 1.00 96.75 78 CYS A C 1
ATOM 618 O O . CYS A 1 78 ? 10.754 -19.025 -0.305 1.00 96.75 78 CYS A O 1
ATOM 62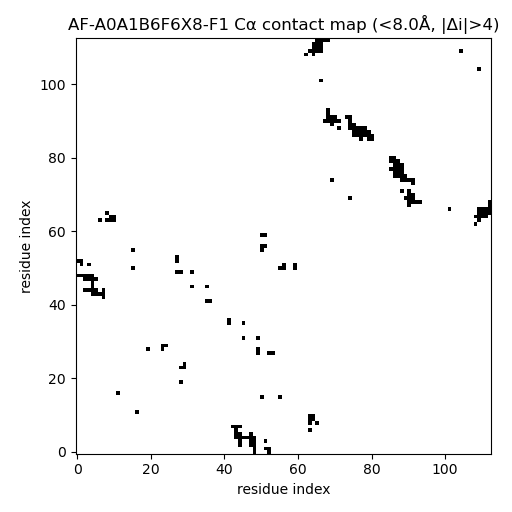0 N N . GLN A 1 79 ? 11.367 -17.148 -1.353 1.00 96.44 79 GLN A N 1
ATOM 621 C CA . GLN A 1 79 ? 12.673 -17.020 -0.707 1.00 96.44 79 GLN A CA 1
ATOM 622 C C . GLN A 1 79 ? 12.586 -16.836 0.819 1.00 96.44 79 GLN A C 1
ATOM 624 O O . GLN A 1 79 ? 13.546 -17.124 1.528 1.00 96.44 79 GLN A O 1
ATOM 629 N N . TYR A 1 80 ? 11.426 -16.415 1.335 1.00 96.94 80 TYR A N 1
ATOM 630 C CA . TYR A 1 80 ? 11.185 -16.156 2.759 1.00 96.94 80 TYR A CA 1
ATOM 631 C C . TYR A 1 80 ? 10.540 -17.321 3.519 1.00 96.94 80 TYR A C 1
ATOM 633 O O . TYR A 1 80 ? 10.177 -17.149 4.677 1.00 96.94 80 TYR A O 1
ATOM 641 N N . LYS A 1 81 ? 10.435 -18.515 2.918 1.00 96.94 81 LYS A N 1
ATOM 642 C CA . LYS A 1 81 ? 9.806 -19.693 3.551 1.00 96.94 81 LYS A CA 1
ATOM 643 C C . LYS A 1 81 ? 10.431 -20.095 4.899 1.00 96.94 81 LYS A C 1
ATOM 645 O O . LYS A 1 81 ? 9.809 -20.783 5.690 1.00 96.94 81 LYS A O 1
ATOM 650 N N . HIS A 1 82 ? 11.681 -19.705 5.140 1.00 96.94 82 HIS A N 1
ATOM 651 C CA . HIS A 1 82 ? 12.396 -19.965 6.392 1.00 96.94 82 HIS A CA 1
ATOM 652 C C . HIS A 1 82 ? 12.093 -18.939 7.500 1.00 96.94 82 HIS A C 1
ATOM 654 O O . HIS A 1 82 ? 12.504 -19.142 8.636 1.00 96.94 82 HIS A O 1
ATOM 660 N N . VAL A 1 83 ? 11.423 -17.831 7.165 1.00 97.88 83 VAL A N 1
ATOM 661 C CA . VAL A 1 83 ? 11.050 -16.752 8.096 1.00 97.88 83 VAL A CA 1
ATOM 662 C C . VAL A 1 83 ? 9.559 -16.798 8.403 1.00 97.88 83 VAL A C 1
ATOM 664 O O . VAL A 1 83 ? 9.154 -16.577 9.539 1.00 97.88 83 VAL A O 1
ATOM 667 N N . VAL A 1 84 ? 8.743 -17.065 7.382 1.00 97.88 84 VAL A N 1
ATOM 668 C CA . VAL A 1 84 ? 7.285 -17.108 7.479 1.00 97.88 84 VAL A CA 1
ATOM 669 C C . VAL A 1 84 ? 6.749 -18.364 6.808 1.00 97.88 84 VAL A C 1
ATOM 671 O O . VAL A 1 84 ? 7.258 -18.788 5.769 1.00 97.88 84 VAL A O 1
ATOM 674 N N . ASP A 1 85 ? 5.657 -18.900 7.347 1.00 98.12 85 ASP A N 1
ATOM 675 C CA . ASP A 1 85 ? 4.955 -20.074 6.812 1.00 98.12 85 ASP A CA 1
ATOM 676 C C . ASP A 1 85 ? 4.081 -19.719 5.593 1.00 98.12 85 ASP A C 1
ATOM 678 O O . ASP A 1 85 ? 2.928 -20.126 5.463 1.00 98.12 85 ASP A O 1
ATOM 682 N N . TRP A 1 86 ? 4.628 -18.908 4.686 1.00 98.31 86 TRP A N 1
ATOM 683 C CA . TRP A 1 86 ? 3.955 -18.420 3.490 1.00 98.31 86 TRP A CA 1
ATOM 684 C C . TRP A 1 86 ? 4.954 -18.153 2.362 1.00 98.31 86 TRP A C 1
ATOM 686 O O . TRP A 1 86 ? 6.144 -17.932 2.591 1.00 98.31 86 TRP A O 1
ATOM 696 N N . CYS A 1 87 ? 4.473 -18.134 1.120 1.00 97.88 87 CYS A N 1
ATOM 697 C CA . CYS A 1 87 ? 5.284 -17.727 -0.024 1.00 97.88 87 CYS A CA 1
ATOM 698 C C . CYS A 1 87 ? 4.988 -16.275 -0.401 1.00 97.88 87 CYS A C 1
ATOM 700 O O . CYS A 1 87 ? 3.859 -15.932 -0.740 1.00 97.88 87 CYS A O 1
ATOM 702 N N . GLY A 1 88 ? 6.026 -15.438 -0.380 1.00 96.50 88 GLY A N 1
ATOM 703 C CA . GLY A 1 88 ? 5.957 -14.035 -0.784 1.00 96.50 88 GLY A CA 1
ATOM 704 C C . GLY A 1 88 ? 6.692 -13.732 -2.091 1.00 96.50 88 GLY A C 1
ATOM 705 O O . GLY A 1 88 ? 7.372 -14.583 -2.676 1.00 96.50 88 GLY A O 1
ATOM 706 N N . CYS A 1 89 ? 6.573 -12.477 -2.510 1.00 98.19 89 CYS A N 1
ATOM 707 C CA . CYS A 1 89 ? 7.317 -11.878 -3.609 1.00 98.19 89 CYS A CA 1
ATOM 708 C C . CYS A 1 89 ? 7.991 -10.590 -3.129 1.00 98.19 89 CYS A C 1
ATOM 710 O O . CYS A 1 89 ? 7.531 -9.972 -2.173 1.00 98.19 89 CYS A O 1
ATOM 712 N N . SER A 1 90 ? 9.022 -10.139 -3.843 1.00 97.69 90 SER A N 1
ATOM 713 C CA . SER A 1 90 ? 9.582 -8.796 -3.655 1.00 97.69 90 SER A CA 1
ATOM 714 C C . SER A 1 90 ? 9.773 -8.088 -4.996 1.00 97.69 90 SER A C 1
ATOM 716 O O . SER A 1 90 ? 9.993 -8.765 -6.009 1.00 97.69 90 SER A O 1
ATOM 718 N N . PRO A 1 91 ? 9.695 -6.747 -5.029 1.00 97.69 91 PRO A N 1
ATOM 719 C CA . PRO A 1 91 ? 10.067 -5.967 -6.202 1.00 97.69 91 PRO A CA 1
ATOM 720 C C . PRO A 1 91 ? 11.539 -6.174 -6.573 1.00 97.69 91 PRO A C 1
ATOM 722 O O . PRO A 1 91 ? 12.363 -6.584 -5.756 1.00 97.69 91 PRO A O 1
ATOM 725 N N . ASN A 1 92 ? 11.876 -5.879 -7.823 1.00 97.69 92 ASN A N 1
ATOM 726 C CA . ASN A 1 92 ? 13.240 -5.966 -8.326 1.00 97.69 92 ASN A CA 1
ATOM 727 C C . ASN A 1 92 ? 13.901 -4.589 -8.362 1.00 97.69 92 ASN A C 1
ATOM 729 O O . ASN A 1 92 ? 13.253 -3.587 -8.641 1.00 97.69 92 ASN A O 1
ATOM 733 N N . ASN A 1 93 ? 15.220 -4.551 -8.207 1.00 97.69 93 ASN A N 1
ATOM 734 C CA . ASN A 1 93 ? 15.977 -3.323 -8.431 1.00 97.69 93 ASN A CA 1
ATOM 735 C C . ASN A 1 93 ? 15.782 -2.830 -9.871 1.00 97.69 93 ASN A C 1
ATOM 737 O O . ASN A 1 93 ? 15.790 -3.628 -10.817 1.00 97.69 93 ASN A O 1
ATOM 741 N N . PHE A 1 94 ? 15.621 -1.519 -10.029 1.00 97.12 94 PHE A N 1
ATOM 742 C CA . PHE A 1 94 ? 15.667 -0.875 -11.335 1.00 97.12 94 PHE A CA 1
ATOM 743 C C . PHE A 1 94 ? 17.053 -1.012 -11.965 1.00 97.12 94 PHE A C 1
ATOM 745 O O . PHE A 1 94 ? 18.078 -1.031 -11.280 1.00 97.12 94 PHE A O 1
ATOM 752 N N . LYS A 1 95 ? 17.074 -1.107 -13.291 1.00 96.75 95 LYS A N 1
ATOM 753 C CA . LYS A 1 95 ? 18.286 -1.116 -14.113 1.00 96.75 95 LYS A CA 1
ATOM 754 C C . LYS A 1 95 ? 18.184 -0.048 -15.197 1.00 96.75 95 LYS A C 1
ATOM 756 O O . LYS A 1 95 ? 17.102 0.464 -15.461 1.00 96.75 95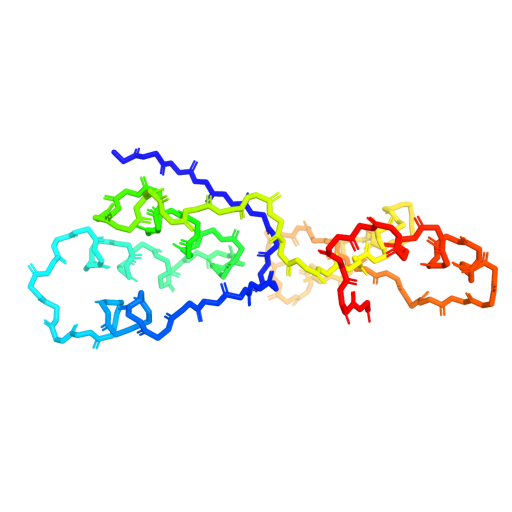 LYS A O 1
ATOM 761 N N . THR A 1 96 ? 19.287 0.241 -15.885 1.00 97.00 96 THR A N 1
ATOM 762 C CA . THR A 1 96 ? 19.314 1.209 -16.999 1.00 97.00 96 THR A CA 1
ATOM 763 C C . THR A 1 96 ? 18.284 0.883 -18.091 1.00 97.00 96 THR A C 1
ATOM 765 O O . THR A 1 96 ? 17.683 1.787 -18.658 1.00 97.00 96 THR A O 1
ATOM 768 N N . GLU A 1 97 ? 18.010 -0.403 -18.332 1.00 96.19 97 GLU A N 1
ATOM 769 C CA . GLU A 1 97 ? 16.953 -0.878 -19.244 1.00 96.19 97 GLU A CA 1
ATOM 770 C C . GLU A 1 97 ? 15.535 -0.422 -18.851 1.00 96.19 97 GLU A C 1
ATOM 772 O O . GLU A 1 97 ? 14.665 -0.307 -19.710 1.00 96.19 97 GLU A O 1
ATOM 777 N N . ASP A 1 98 ? 15.291 -0.132 -17.571 1.00 96.44 98 ASP A N 1
ATOM 778 C CA . ASP A 1 98 ? 13.988 0.306 -17.072 1.00 96.44 98 ASP A CA 1
ATOM 779 C C . ASP A 1 98 ? 13.789 1.833 -17.213 1.00 96.44 98 ASP A C 1
ATOM 781 O O . ASP A 1 98 ? 12.701 2.336 -16.927 1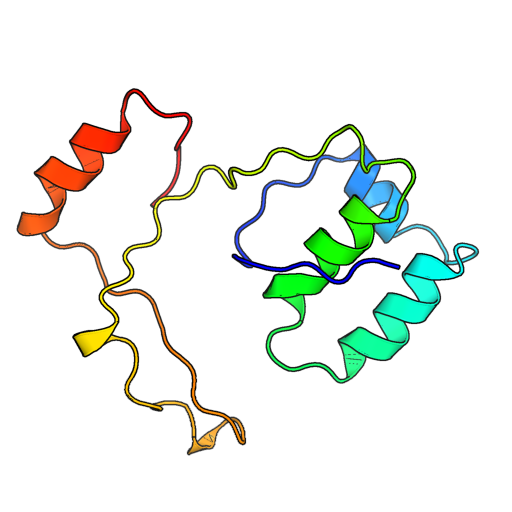.00 96.44 98 ASP A O 1
ATOM 785 N N . TRP A 1 99 ? 14.804 2.580 -17.674 1.00 95.12 99 TRP A N 1
ATOM 786 C CA . TRP A 1 99 ? 14.783 4.049 -17.739 1.00 95.12 99 TRP A CA 1
ATOM 787 C C . TRP A 1 99 ? 13.630 4.599 -18.582 1.00 95.12 99 TRP A C 1
ATOM 789 O O . TRP A 1 99 ? 12.888 5.465 -18.125 1.00 95.12 99 TRP A O 1
ATOM 799 N N . MET A 1 100 ? 13.408 4.034 -19.771 1.00 95.94 100 MET A N 1
ATOM 800 C CA . MET A 1 100 ? 12.302 4.449 -20.644 1.00 95.94 100 MET A CA 1
ATOM 801 C C . MET A 1 100 ? 10.937 4.236 -19.975 1.00 95.94 100 MET A C 1
ATOM 803 O O . MET A 1 100 ? 10.013 5.022 -20.179 1.00 95.94 100 MET A O 1
ATOM 807 N N . ARG A 1 101 ? 10.805 3.196 -19.137 1.00 93.00 101 ARG A N 1
ATOM 808 C CA . ARG A 1 101 ? 9.576 2.946 -18.374 1.00 93.00 101 ARG A CA 1
ATOM 809 C C . ARG A 1 101 ? 9.367 4.014 -17.305 1.00 93.00 101 ARG A C 1
ATOM 811 O O . ARG A 1 101 ? 8.236 4.443 -17.118 1.00 93.00 101 ARG A O 1
ATOM 818 N N . LEU A 1 102 ? 10.435 4.427 -16.621 1.00 94.88 102 LEU A N 1
ATOM 819 C CA . LEU A 1 102 ? 10.389 5.496 -15.622 1.00 94.88 102 LEU A CA 1
ATOM 820 C C . LEU A 1 102 ? 10.054 6.847 -16.265 1.00 94.88 102 LEU A C 1
ATOM 822 O O . LEU A 1 102 ? 9.141 7.518 -15.796 1.00 94.88 102 LEU A O 1
ATOM 826 N N . GLN A 1 103 ? 10.682 7.207 -17.386 1.00 95.25 103 GLN A N 1
ATOM 827 C CA . GLN A 1 103 ? 10.326 8.429 -18.124 1.00 95.25 103 GLN A CA 1
ATOM 828 C C . GLN A 1 103 ? 8.860 8.419 -18.574 1.00 95.25 103 GLN A C 1
ATOM 830 O O . GLN A 1 103 ? 8.158 9.414 -18.441 1.00 95.25 103 GLN A O 1
ATOM 835 N N . GLY A 1 104 ? 8.346 7.263 -19.006 1.00 94.56 104 GLY A N 1
ATOM 836 C CA . GLY A 1 104 ? 6.932 7.103 -19.354 1.00 94.56 104 GLY A CA 1
ATOM 837 C C . GLY A 1 104 ? 5.947 7.322 -18.194 1.00 94.56 104 GLY A C 1
ATOM 838 O O . GLY A 1 104 ? 4.742 7.391 -18.438 1.00 94.56 104 GLY A O 1
ATOM 839 N N . THR A 1 105 ? 6.419 7.428 -16.945 1.00 94.31 105 THR A N 1
ATOM 840 C CA . THR A 1 105 ? 5.572 7.750 -15.783 1.00 94.31 105 THR A CA 1
ATOM 841 C C . THR A 1 105 ? 5.452 9.241 -15.485 1.00 94.31 105 THR A C 1
ATOM 843 O O . THR A 1 105 ? 4.542 9.603 -14.749 1.00 94.31 105 THR A O 1
ATOM 846 N N . GLU A 1 106 ? 6.263 10.097 -16.115 1.00 92.00 106 GLU A N 1
ATOM 847 C CA . GLU A 1 106 ? 6.234 11.560 -15.956 1.00 92.00 106 GLU A CA 1
ATOM 848 C C . GLU A 1 106 ? 4.842 12.209 -16.125 1.00 92.00 106 GLU A C 1
ATOM 850 O O . GLU A 1 106 ? 4.495 13.064 -15.311 1.00 92.00 106 GLU A O 1
ATOM 855 N N . PRO A 1 107 ? 3.985 11.816 -17.094 1.00 94.56 107 PRO A N 1
ATOM 856 C CA . PRO A 1 107 ? 2.654 12.418 -17.219 1.00 94.56 107 PRO A CA 1
ATOM 857 C C . PRO A 1 107 ? 1.658 11.944 -16.146 1.00 94.56 107 PRO A C 1
ATOM 859 O O . PRO A 1 107 ? 0.520 12.412 -16.117 1.00 94.56 107 PRO A O 1
ATOM 862 N N . ARG A 1 108 ? 2.029 10.978 -15.296 1.00 93.75 108 ARG A N 1
ATOM 863 C CA . ARG A 1 108 ? 1.173 10.430 -14.235 1.00 93.75 108 ARG A CA 1
ATOM 864 C C . ARG A 1 108 ? 1.555 11.067 -12.900 1.00 93.75 108 ARG A C 1
ATOM 866 O O . ARG A 1 108 ? 2.693 11.462 -12.690 1.00 93.75 108 ARG A O 1
ATOM 873 N N . SER A 1 109 ? 0.621 11.104 -11.953 1.00 94.75 109 SER A N 1
ATOM 874 C CA . SER A 1 109 ? 0.898 11.535 -10.575 1.00 94.75 109 SER A CA 1
ATOM 875 C C . SER A 1 109 ? 1.671 10.452 -9.810 1.00 94.75 109 SER A C 1
ATOM 877 O O . SER A 1 109 ? 1.107 9.763 -8.963 1.00 94.75 109 SER A O 1
ATOM 879 N N . LEU A 1 110 ? 2.939 10.253 -10.171 1.00 96.31 110 LEU A N 1
ATOM 880 C CA . LEU A 1 110 ? 3.880 9.304 -9.582 1.00 96.31 110 LEU A CA 1
ATOM 881 C C . LEU A 1 110 ? 5.171 10.068 -9.272 1.00 96.31 110 LEU A C 1
ATOM 883 O O . LEU A 1 110 ? 5.711 10.749 -10.137 1.00 96.31 110 LEU A O 1
ATOM 887 N N . PHE A 1 111 ? 5.635 9.987 -8.028 1.00 95.50 111 PHE A N 1
ATOM 888 C CA . PHE A 1 111 ? 6.701 10.846 -7.498 1.00 95.50 111 PHE A CA 1
ATOM 889 C C . PHE A 1 111 ? 7.861 10.053 -6.877 1.00 95.50 111 PHE A C 1
ATOM 891 O O . PHE A 1 111 ? 8.915 10.625 -6.610 1.00 95.50 111 PHE A O 1
ATOM 898 N N . PHE A 1 112 ? 7.682 8.745 -6.669 1.00 96.25 112 PHE A N 1
ATOM 899 C CA . PHE A 1 112 ? 8.663 7.841 -6.064 1.00 96.25 112 PHE A CA 1
ATOM 900 C C . PHE A 1 112 ? 8.765 6.535 -6.867 1.00 96.25 112 PHE A C 1
ATOM 902 O O . PHE A 1 112 ? 7.815 6.170 -7.565 1.00 96.25 112 PHE A O 1
ATOM 909 N N . ALA A 1 113 ? 9.900 5.836 -6.776 1.00 94.19 113 ALA A N 1
ATOM 910 C CA . ALA A 1 113 ? 10.161 4.558 -7.443 1.00 94.19 113 ALA A CA 1
ATOM 911 C C . ALA A 1 113 ? 11.150 3.700 -6.640 1.00 94.19 113 ALA A C 1
ATOM 913 O O . ALA A 1 113 ? 12.145 4.277 -6.147 1.00 94.19 113 ALA A O 1
#

InterPro domains:
  IPR003406 Glycosyl transferase, family 14 [PF02485] (3-95)
  IPR043538 Xylosyltransferase [PTHR46025] (2-113)

Foldseek 3Di:
DDWDFADLLADDDPVLVCVLPPDDPDPQSVVLCVVLVPDDPSSRTSSVSDCCPDPNVVVDDPDRLADFADPCVPFFPQPCVVPDVDTDGHTDDDDPVCVVVVVVCVVPSHDYD

pLDDT: mean 95.81, std 4.97, range [63.19, 98.69]

Mean predicted aligned error: 3.23 Å